Protein AF-A0A7W4VI41-F1 (afdb_monomer_lite)

Radius of gyration: 17.59 Å; chains: 1; bounding box: 55×21×40 Å

pLDDT: mean 90.64, std 11.82, range [42.44, 98.31]

Secondary structure (DSSP, 8-state):
------PPPPHHHHHHHHHHHHTT-HHHHHHHHHHGGGGBTTT-TT-EEEEEEE-TTS-EEEEEEEEET-B-HHHHHHHHHHHHHHHHHHH----

Organism: NCBI:txid420324

Sequence (95 aa):
MARNTTKKPTYRDLERKVMELNGQLAYVYAFASKDIAKASTDHLMASGVLLQLTVLGGREIIKPVVIRDGLSHETIEALKKDLARSFELATHYKP

Structure (mmCIF, N/CA/C/O backbone):
data_AF-A0A7W4VI41-F1
#
_entry.id   AF-A0A7W4VI41-F1
#
loop_
_atom_site.group_PDB
_atom_site.id
_atom_site.type_symbol
_atom_site.label_atom_id
_atom_site.label_alt_id
_atom_site.label_comp_id
_atom_site.label_asym_id
_atom_site.label_entity_id
_atom_site.label_seq_id
_atom_site.pdbx_PDB_ins_code
_atom_site.Cartn_x
_atom_site.Cartn_y
_atom_site.Cartn_z
_atom_site.occupancy
_atom_site.B_iso_or_equiv
_atom_site.auth_seq_id
_atom_site.auth_comp_id
_atom_site.auth_asym_id
_atom_site.auth_atom_id
_atom_site.pdbx_PDB_model_num
ATOM 1 N N . MET A 1 1 ? -34.380 -8.241 28.629 1.00 42.44 1 MET A N 1
ATOM 2 C CA . MET A 1 1 ? -33.446 -7.836 27.554 1.00 42.44 1 MET A CA 1
ATOM 3 C C . MET A 1 1 ? -32.169 -7.311 28.194 1.00 42.44 1 MET A C 1
ATOM 5 O O . MET A 1 1 ? -32.227 -6.308 28.895 1.00 42.44 1 MET A O 1
ATOM 9 N N . ALA A 1 2 ? -31.045 -8.015 28.045 1.00 47.75 2 ALA A N 1
ATOM 10 C CA . ALA A 1 2 ? -29.761 -7.532 28.549 1.00 47.75 2 ALA A CA 1
ATOM 11 C C . ALA A 1 2 ? -29.349 -6.288 27.748 1.00 47.75 2 ALA A C 1
ATOM 13 O O . ALA A 1 2 ? -29.324 -6.325 26.519 1.00 47.75 2 ALA A O 1
ATOM 14 N N . ARG A 1 3 ? -29.068 -5.174 28.435 1.00 51.88 3 ARG A N 1
ATOM 15 C CA . ARG A 1 3 ? -28.498 -3.979 27.804 1.00 51.88 3 ARG A CA 1
ATOM 16 C C . ARG A 1 3 ? -27.129 -4.365 27.255 1.00 51.88 3 ARG A C 1
ATOM 18 O O . ARG A 1 3 ? -26.204 -4.581 28.030 1.00 51.88 3 ARG A O 1
ATOM 25 N N . ASN A 1 4 ? -27.020 -4.476 25.934 1.00 58.53 4 ASN A N 1
ATOM 26 C CA . ASN A 1 4 ? -25.745 -4.620 25.248 1.00 58.53 4 ASN A CA 1
ATOM 27 C C . ASN A 1 4 ? -24.965 -3.316 25.468 1.00 58.53 4 ASN A C 1
ATOM 29 O O . ASN A 1 4 ? -25.184 -2.325 24.773 1.00 58.53 4 ASN A O 1
ATOM 33 N N . THR A 1 5 ? -24.141 -3.264 26.514 1.00 58.91 5 THR A N 1
ATOM 34 C CA . THR A 1 5 ? -23.265 -2.127 26.784 1.00 58.91 5 THR A CA 1
ATOM 35 C C . THR A 1 5 ? -22.134 -2.174 25.767 1.00 58.91 5 THR A C 1
ATOM 37 O O . THR A 1 5 ? -21.057 -2.710 26.016 1.00 58.91 5 THR A O 1
ATOM 40 N N . THR A 1 6 ? -22.382 -1.635 24.573 1.00 71.19 6 THR A N 1
ATOM 41 C CA . THR A 1 6 ? -21.336 -1.440 23.571 1.00 71.19 6 THR A CA 1
ATOM 42 C C . THR A 1 6 ? -20.246 -0.587 24.207 1.00 71.19 6 THR A C 1
ATOM 44 O O . THR A 1 6 ? -20.454 0.604 24.462 1.00 71.19 6 THR A O 1
ATOM 47 N N . LYS A 1 7 ? -19.104 -1.207 24.538 1.00 81.06 7 LYS A N 1
ATOM 48 C CA . LYS A 1 7 ? -17.934 -0.494 25.056 1.00 81.06 7 LYS A CA 1
ATOM 49 C C . LYS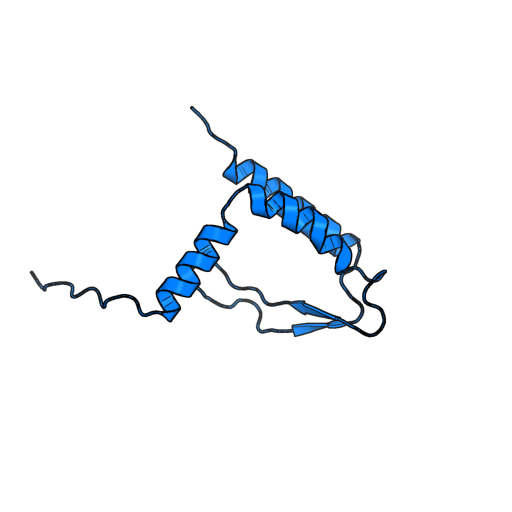 A 1 7 ? -17.634 0.656 24.103 1.00 81.06 7 LYS A C 1
ATOM 51 O O . LYS A 1 7 ? -17.589 0.455 22.888 1.00 81.06 7 LYS A O 1
ATOM 56 N N . LYS A 1 8 ? -17.459 1.860 24.652 1.00 86.44 8 LYS A N 1
ATOM 57 C CA . LYS A 1 8 ? -17.057 3.012 23.844 1.00 86.44 8 LYS A CA 1
ATOM 58 C C . LYS A 1 8 ? -15.735 2.661 23.145 1.00 86.44 8 LYS A C 1
ATOM 60 O O . LYS A 1 8 ? -14.851 2.120 23.814 1.00 86.44 8 LYS A O 1
ATOM 65 N N . PRO A 1 9 ? -15.608 2.916 21.832 1.00 87.06 9 PRO A N 1
ATOM 66 C CA . PRO A 1 9 ? -14.366 2.657 21.119 1.00 87.06 9 PRO A CA 1
ATOM 67 C C . PRO A 1 9 ? -13.226 3.447 21.760 1.00 87.06 9 PRO A C 1
ATOM 69 O O . PRO A 1 9 ? -13.414 4.585 22.198 1.00 87.06 9 PRO A O 1
ATOM 72 N N . THR A 1 10 ? -12.053 2.825 21.840 1.00 92.62 10 THR A N 1
ATOM 73 C CA . THR A 1 10 ? -10.855 3.496 22.345 1.00 92.62 10 THR A CA 1
ATOM 74 C C . THR A 1 10 ? -10.323 4.482 21.308 1.00 92.62 10 THR A C 1
ATOM 76 O O . THR A 1 10 ? -10.680 4.420 20.132 1.00 92.62 10 THR A O 1
ATOM 79 N N . TYR A 1 11 ? -9.419 5.370 21.721 1.00 93.62 11 TYR A N 1
ATOM 80 C CA . TYR A 1 11 ? -8.747 6.282 20.794 1.00 93.62 11 TYR A CA 1
ATOM 81 C C . TYR A 1 11 ? -8.032 5.524 19.660 1.00 93.62 11 TYR A C 1
ATOM 83 O O . TYR A 1 11 ? -8.231 5.835 18.491 1.00 93.62 11 TYR A O 1
ATOM 91 N N . ARG A 1 12 ? -7.334 4.427 19.988 1.00 90.12 12 ARG A N 1
ATOM 92 C CA . ARG A 1 12 ? -6.672 3.555 19.001 1.00 90.12 12 ARG A CA 1
ATOM 93 C C . ARG A 1 12 ? -7.653 2.896 18.028 1.00 90.12 12 ARG A C 1
ATOM 95 O O . ARG A 1 12 ? -7.330 2.715 16.858 1.00 90.12 12 ARG A O 1
ATOM 102 N N . ASP A 1 13 ? -8.854 2.538 18.489 1.00 90.25 13 ASP A N 1
ATOM 103 C CA . ASP A 1 13 ? -9.893 1.997 17.602 1.00 90.25 13 ASP A CA 1
ATOM 104 C C . ASP A 1 13 ? -10.398 3.048 16.614 1.00 90.25 13 ASP A C 1
ATOM 106 O O . ASP A 1 13 ? -10.708 2.715 15.469 1.00 90.25 13 ASP A O 1
ATOM 110 N N . LEU A 1 14 ? -10.501 4.303 17.057 1.00 93.50 14 LEU A N 1
ATOM 111 C CA . LEU A 1 14 ? -10.914 5.419 16.212 1.00 93.50 14 LEU A CA 1
ATOM 112 C C . LEU A 1 14 ? -9.829 5.773 15.194 1.00 93.50 14 LEU A C 1
ATOM 114 O O . LEU A 1 14 ? -10.151 5.909 14.019 1.00 93.50 14 LEU A O 1
ATOM 118 N N . GLU A 1 15 ? -8.560 5.832 15.600 1.00 94.19 15 GLU A N 1
ATOM 119 C CA . GLU A 1 15 ? -7.432 6.051 14.684 1.00 94.19 15 GLU A CA 1
ATOM 120 C C . GLU A 1 15 ? -7.377 4.984 13.587 1.00 94.19 15 GLU A C 1
ATOM 122 O O . GLU A 1 15 ? -7.284 5.320 12.406 1.00 94.19 15 GLU A O 1
ATOM 127 N N . ARG A 1 16 ? -7.530 3.701 13.955 1.00 91.69 16 ARG A N 1
ATOM 128 C CA . ARG A 1 16 ? -7.605 2.607 12.976 1.00 91.69 16 ARG A CA 1
ATOM 129 C C . ARG A 1 16 ? -8.760 2.816 12.002 1.00 91.69 16 ARG A C 1
ATOM 131 O O . ARG A 1 16 ? -8.560 2.696 10.800 1.00 91.69 16 ARG A O 1
ATOM 138 N N . LYS A 1 17 ? -9.956 3.149 12.498 1.00 93.00 17 LYS A N 1
ATOM 139 C CA . LYS A 1 17 ? -11.124 3.390 11.636 1.00 93.00 17 LYS A CA 1
ATOM 140 C C . LYS A 1 17 ? -10.903 4.557 10.681 1.00 93.00 17 LYS A C 1
ATOM 142 O O . LYS A 1 17 ? -11.253 4.447 9.515 1.00 93.00 17 LYS A O 1
ATOM 147 N N . VAL A 1 18 ? -10.326 5.660 11.156 1.00 95.44 18 VAL A N 1
ATOM 148 C CA . VAL A 1 18 ? -10.013 6.818 10.307 1.00 95.44 18 VAL A CA 1
ATOM 149 C C . VAL A 1 18 ? -9.006 6.429 9.226 1.00 95.44 18 VAL A C 1
ATOM 151 O O . VAL A 1 18 ? -9.224 6.740 8.058 1.00 95.44 18 VAL A O 1
ATOM 154 N N . MET A 1 19 ? -7.949 5.695 9.584 1.00 94.69 19 MET A N 1
ATOM 155 C CA . MET A 1 19 ? -6.972 5.171 8.625 1.00 94.69 19 MET A CA 1
ATOM 156 C C . MET A 1 19 ? -7.637 4.267 7.572 1.00 94.69 19 MET A C 1
ATOM 158 O O . MET A 1 19 ? -7.421 4.459 6.378 1.00 94.69 19 MET A O 1
ATOM 162 N N . GLU A 1 20 ? -8.472 3.315 7.998 1.00 93.94 20 GLU A N 1
ATOM 163 C CA . GLU A 1 20 ? -9.196 2.396 7.109 1.00 93.94 20 GLU A CA 1
ATOM 164 C C . GLU A 1 20 ? -10.170 3.128 6.174 1.00 93.94 20 GLU A C 1
ATOM 166 O O . GLU A 1 20 ? -10.271 2.769 5.003 1.00 93.94 20 GLU A O 1
ATOM 171 N N . LEU A 1 21 ? -10.884 4.148 6.664 1.00 94.38 21 LEU A N 1
ATOM 172 C CA . LEU A 1 21 ? -11.806 4.954 5.856 1.00 94.38 21 LEU A CA 1
ATOM 173 C C . LEU A 1 21 ? -11.058 5.809 4.833 1.00 94.38 21 LEU A C 1
ATOM 175 O O . LEU A 1 21 ? -11.430 5.826 3.663 1.00 94.38 21 LEU A O 1
ATOM 179 N N . ASN A 1 22 ? -9.976 6.469 5.248 1.00 94.50 22 ASN A N 1
ATOM 180 C CA . ASN A 1 22 ? -9.145 7.255 4.339 1.00 94.50 22 ASN A CA 1
ATOM 181 C C . ASN A 1 22 ? -8.540 6.378 3.235 1.00 94.50 22 ASN A C 1
ATOM 183 O O . ASN A 1 22 ? -8.523 6.780 2.076 1.00 94.50 22 ASN A O 1
ATOM 187 N N . GLY A 1 23 ? -8.106 5.158 3.570 1.00 93.06 23 GLY A N 1
ATOM 188 C CA . GLY A 1 23 ? -7.569 4.200 2.600 1.00 93.06 23 GLY A CA 1
ATOM 189 C C . GLY A 1 23 ? -8.577 3.703 1.554 1.00 93.06 23 GLY A C 1
ATOM 190 O O . GLY A 1 23 ? -8.165 3.138 0.546 1.00 93.06 23 GLY A O 1
ATOM 191 N N . GLN A 1 24 ? -9.880 3.916 1.767 1.00 92.25 24 GLN A N 1
ATOM 192 C CA . GLN A 1 24 ? -10.947 3.537 0.829 1.00 92.25 24 GLN A CA 1
ATOM 193 C C . GLN A 1 24 ? -11.320 4.656 -0.156 1.00 92.25 24 GLN A C 1
ATOM 195 O O . GLN A 1 24 ? -12.129 4.439 -1.058 1.00 92.25 24 GLN A O 1
ATOM 200 N N . LEU A 1 25 ? -10.764 5.861 -0.005 1.00 93.81 25 LEU A N 1
ATOM 201 C CA . LEU A 1 25 ? -11.090 6.988 -0.876 1.00 93.81 25 LEU A CA 1
ATOM 202 C C . LEU A 1 25 ? -10.487 6.780 -2.270 1.00 93.81 25 LEU A C 1
ATOM 204 O O . LEU A 1 25 ? -9.284 6.576 -2.411 1.00 93.81 25 LEU A O 1
ATOM 208 N N . ALA A 1 26 ? -11.312 6.909 -3.313 1.00 93.19 26 ALA A N 1
ATOM 209 C CA . ALA A 1 26 ? -10.913 6.599 -4.688 1.00 93.19 26 ALA A CA 1
ATOM 210 C C . ALA A 1 26 ? -9.640 7.339 -5.146 1.00 93.19 26 ALA A C 1
ATOM 212 O O . ALA A 1 26 ? -8.784 6.760 -5.812 1.00 93.19 26 ALA A O 1
ATOM 213 N N . TYR A 1 27 ? -9.466 8.605 -4.753 1.00 92.75 27 TYR A N 1
ATOM 214 C CA . TYR A 1 27 ? -8.290 9.386 -5.151 1.00 92.75 27 TYR A CA 1
ATOM 215 C C . TYR A 1 27 ? -6.972 8.806 -4.608 1.00 92.75 27 TYR A C 1
ATOM 217 O O . TYR A 1 27 ? -5.926 8.983 -5.233 1.00 92.75 27 TYR A O 1
ATOM 225 N N . VA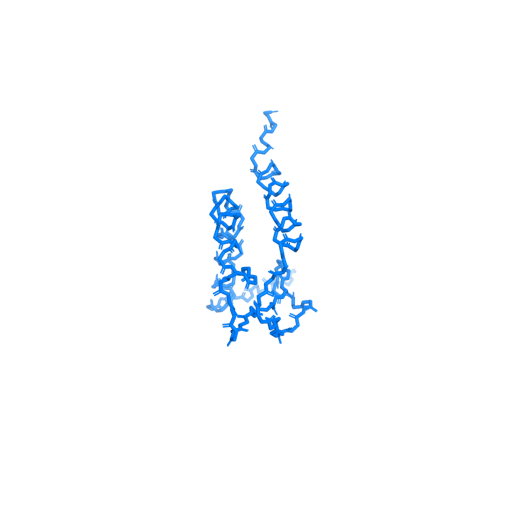L A 1 28 ? -7.002 8.097 -3.472 1.00 95.44 28 VAL A N 1
ATOM 226 C CA . VAL A 1 28 ? -5.804 7.529 -2.836 1.00 95.44 28 VAL A CA 1
ATOM 227 C C . VAL A 1 28 ? -5.160 6.477 -3.734 1.00 95.44 28 VAL A C 1
ATOM 229 O O . VAL A 1 28 ? -3.934 6.420 -3.804 1.00 95.44 28 VAL A O 1
ATOM 232 N N . TYR A 1 29 ? -5.950 5.713 -4.495 1.00 94.56 29 TYR A N 1
ATOM 233 C CA . TYR A 1 29 ? -5.426 4.705 -5.421 1.00 94.56 29 TYR A CA 1
ATOM 234 C C . TYR A 1 29 ? -4.544 5.316 -6.515 1.00 94.56 29 TYR A C 1
ATOM 236 O O . TYR A 1 29 ? -3.490 4.766 -6.836 1.00 94.56 29 TYR A O 1
ATOM 244 N N . ALA A 1 30 ? -4.932 6.475 -7.056 1.00 91.06 30 ALA A N 1
ATOM 245 C CA . ALA A 1 30 ? -4.165 7.160 -8.094 1.00 91.06 30 ALA A CA 1
ATOM 246 C C . ALA A 1 30 ? -2.805 7.648 -7.567 1.00 91.06 30 ALA A C 1
ATOM 248 O O . ALA A 1 30 ? -1.778 7.450 -8.220 1.00 91.06 30 ALA A O 1
ATOM 249 N N . PHE A 1 31 ? -2.777 8.234 -6.365 1.00 94.50 31 PHE A N 1
ATOM 250 C CA . PHE A 1 31 ? -1.523 8.659 -5.735 1.00 94.50 31 PHE A CA 1
ATOM 251 C C . PHE A 1 31 ? -0.642 7.469 -5.358 1.00 94.50 31 PHE A C 1
ATOM 253 O O . PHE A 1 31 ? 0.541 7.470 -5.688 1.00 94.50 31 PHE A O 1
ATOM 260 N N . ALA A 1 32 ? -1.220 6.420 -4.766 1.00 95.81 32 ALA A N 1
ATOM 261 C CA . ALA A 1 32 ? -0.492 5.200 -4.430 1.00 95.81 32 ALA A CA 1
ATOM 262 C C . ALA A 1 32 ? 0.154 4.563 -5.674 1.00 95.81 32 ALA A C 1
ATOM 264 O O . ALA A 1 32 ? 1.328 4.205 -5.642 1.00 95.81 32 ALA A O 1
ATOM 265 N N . SER A 1 33 ? -0.579 4.497 -6.791 1.00 94.94 33 SER A N 1
ATOM 266 C CA . SER A 1 33 ? -0.090 3.951 -8.065 1.00 94.94 33 SER A CA 1
ATOM 267 C C . SER A 1 33 ? 1.079 4.759 -8.645 1.00 94.94 33 SER A C 1
ATOM 269 O O . SER A 1 33 ? 2.019 4.196 -9.211 1.00 94.94 33 SER A O 1
ATOM 271 N N . LYS A 1 34 ? 1.064 6.084 -8.463 1.00 94.88 34 LYS A N 1
ATOM 272 C CA . LYS A 1 34 ? 2.164 6.963 -8.875 1.00 94.88 34 LYS A CA 1
ATOM 273 C C . LYS A 1 34 ? 3.385 6.816 -7.966 1.00 94.88 34 LYS A C 1
ATOM 275 O O . LYS A 1 34 ? 4.506 6.706 -8.457 1.00 94.88 34 LYS A O 1
ATOM 280 N N . ASP A 1 35 ? 3.181 6.850 -6.654 1.00 96.38 35 ASP A N 1
ATOM 281 C CA . ASP A 1 35 ? 4.277 6.936 -5.690 1.00 96.38 35 ASP A CA 1
ATOM 282 C C . ASP A 1 35 ? 4.991 5.603 -5.463 1.00 96.38 35 ASP A C 1
ATOM 284 O O . ASP A 1 35 ? 6.190 5.608 -5.186 1.00 96.38 35 ASP A O 1
ATOM 288 N N . ILE A 1 36 ? 4.313 4.467 -5.659 1.00 96.50 36 ILE A N 1
ATOM 289 C CA . ILE A 1 36 ? 4.914 3.141 -5.464 1.00 96.50 36 ILE A CA 1
ATOM 290 C C . ILE A 1 36 ? 6.119 2.877 -6.380 1.00 96.50 36 ILE A C 1
ATOM 292 O O . ILE A 1 36 ? 7.005 2.107 -6.022 1.00 96.50 36 ILE A O 1
ATOM 296 N N . ALA A 1 37 ? 6.214 3.563 -7.524 1.00 95.12 37 ALA A N 1
ATOM 297 C CA . ALA A 1 37 ? 7.373 3.471 -8.412 1.00 95.12 37 ALA A CA 1
ATOM 298 C C . ALA A 1 37 ? 8.684 3.902 -7.728 1.00 95.12 37 ALA A C 1
ATOM 300 O O . ALA A 1 37 ? 9.741 3.370 -8.045 1.00 95.12 37 ALA A O 1
ATOM 301 N N . LYS A 1 38 ? 8.620 4.804 -6.738 1.00 95.12 38 LYS A N 1
ATOM 302 C CA . LYS A 1 38 ? 9.788 5.253 -5.956 1.00 95.12 38 LYS A CA 1
ATOM 303 C C . LYS A 1 38 ? 10.354 4.161 -5.048 1.00 95.12 38 LYS A C 1
ATOM 305 O O . LYS A 1 38 ? 11.458 4.307 -4.541 1.00 95.12 38 LYS A O 1
ATOM 310 N N . ALA A 1 39 ? 9.591 3.094 -4.824 1.00 96.06 39 ALA A N 1
ATOM 311 C CA . ALA A 1 39 ? 10.004 1.952 -4.026 1.00 96.06 39 ALA A CA 1
ATOM 312 C C . ALA A 1 39 ? 10.737 0.881 -4.858 1.00 96.06 39 ALA A C 1
ATOM 314 O O . ALA A 1 39 ? 10.970 -0.214 -4.348 1.00 96.06 39 ALA A O 1
ATOM 315 N N . SER A 1 40 ? 11.050 1.158 -6.131 1.00 96.25 40 SER A N 1
ATOM 316 C CA . SER A 1 40 ? 11.702 0.203 -7.028 1.00 96.25 40 SER A CA 1
ATOM 317 C C . SER A 1 40 ? 13.174 -0.026 -6.694 1.00 96.25 40 SER A C 1
ATOM 319 O O . SER A 1 40 ? 13.824 0.774 -6.013 1.00 96.25 40 SER A O 1
ATOM 321 N N . THR A 1 41 ? 13.715 -1.094 -7.274 1.00 96.56 41 THR A N 1
ATOM 322 C CA . THR A 1 41 ? 15.152 -1.388 -7.280 1.00 96.56 41 THR A CA 1
ATOM 323 C C . THR A 1 41 ? 16.024 -0.290 -7.887 1.00 96.56 41 THR A C 1
ATOM 325 O O . THR A 1 41 ? 17.207 -0.212 -7.571 1.00 96.56 41 THR A O 1
ATOM 328 N N . ASP A 1 42 ? 15.455 0.595 -8.709 1.00 95.00 42 ASP A N 1
ATOM 329 C CA . ASP A 1 42 ? 16.199 1.692 -9.344 1.00 95.00 42 ASP A CA 1
ATOM 330 C C . ASP A 1 42 ? 16.489 2.845 -8.368 1.00 95.00 42 ASP A C 1
ATOM 332 O O . ASP A 1 42 ? 17.367 3.671 -8.614 1.00 95.00 42 ASP A O 1
ATOM 336 N N . HIS A 1 43 ? 15.733 2.928 -7.268 1.00 92.25 43 HIS A N 1
ATOM 337 C CA . HIS A 1 43 ? 15.761 4.062 -6.341 1.00 92.25 43 HIS A CA 1
ATOM 338 C C . HIS A 1 43 ? 16.207 3.695 -4.922 1.00 92.25 43 HIS A C 1
ATOM 340 O O . HIS A 1 43 ? 16.565 4.589 -4.155 1.00 92.25 43 HIS A O 1
ATOM 346 N N . LEU A 1 44 ? 16.194 2.408 -4.560 1.00 91.62 44 LEU A N 1
ATOM 347 C CA . LEU A 1 44 ? 16.437 1.939 -3.191 1.00 91.62 44 LEU A CA 1
ATOM 348 C C . LEU A 1 44 ? 17.698 1.078 -3.026 1.00 91.62 44 LEU A C 1
ATOM 350 O O . LEU A 1 44 ? 17.766 0.276 -2.094 1.00 91.62 44 LEU A O 1
ATOM 354 N N . MET A 1 45 ? 18.727 1.280 -3.857 1.00 85.62 45 MET A N 1
ATOM 355 C CA . MET A 1 45 ? 20.020 0.604 -3.675 1.00 85.62 45 MET A CA 1
ATOM 356 C C . MET A 1 45 ? 20.580 0.835 -2.260 1.00 85.62 45 MET A C 1
ATOM 358 O O . MET A 1 45 ? 20.677 1.979 -1.811 1.00 85.62 45 MET A O 1
ATOM 362 N N . ALA A 1 46 ? 20.955 -0.248 -1.567 1.00 87.12 46 ALA A N 1
ATOM 363 C CA . ALA A 1 46 ? 21.412 -0.243 -0.169 1.00 87.12 46 ALA A CA 1
ATOM 364 C C . ALA A 1 46 ? 20.358 0.220 0.863 1.00 87.12 46 ALA A C 1
ATOM 366 O O . ALA A 1 46 ? 20.694 0.597 1.989 1.00 87.12 46 ALA A O 1
ATOM 367 N N . SER A 1 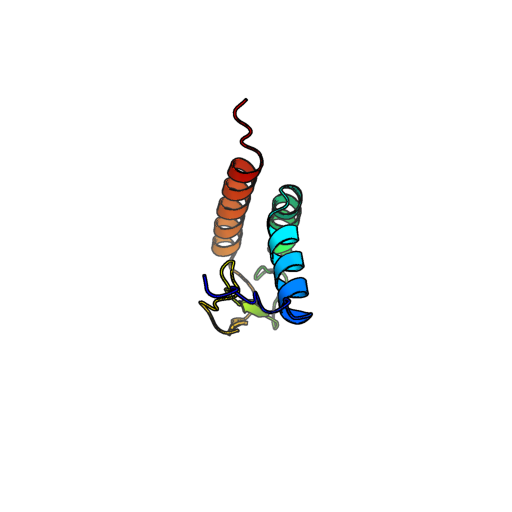47 ? 19.078 0.157 0.497 1.00 93.25 47 SER A N 1
ATOM 368 C CA . SER A 1 47 ? 17.927 0.430 1.359 1.00 93.25 47 SER A CA 1
ATOM 369 C C . SER A 1 47 ? 16.939 -0.749 1.312 1.00 93.25 47 SER A C 1
ATOM 371 O O . SER A 1 47 ? 17.306 -1.885 1.000 1.00 93.25 47 SER A O 1
ATOM 373 N N . GLY A 1 48 ? 15.678 -0.527 1.677 1.00 94.38 48 GLY A N 1
ATOM 374 C CA . GLY A 1 48 ? 14.641 -1.542 1.569 1.00 94.38 48 GLY A CA 1
ATOM 375 C C . GLY A 1 48 ? 13.235 -1.004 1.779 1.00 94.38 48 GLY A C 1
ATOM 376 O O . GLY A 1 48 ? 13.025 0.123 2.224 1.00 94.38 48 GLY A O 1
ATOM 377 N N . VAL A 1 49 ? 12.263 -1.852 1.464 1.00 96.75 49 VAL A N 1
ATOM 378 C CA . VAL A 1 49 ? 10.836 -1.588 1.647 1.00 96.75 49 VAL A CA 1
ATOM 379 C C . VAL A 1 49 ? 10.333 -2.423 2.809 1.00 96.75 49 VAL A C 1
ATOM 381 O O . VAL A 1 49 ? 10.496 -3.643 2.823 1.00 96.75 49 VAL A O 1
ATOM 384 N N . LEU A 1 50 ? 9.708 -1.771 3.787 1.00 97.19 50 LEU A N 1
ATOM 385 C CA . LEU A 1 50 ? 9.006 -2.467 4.856 1.00 97.19 50 LEU A CA 1
ATOM 386 C C . LEU A 1 50 ? 7.633 -2.916 4.339 1.00 97.19 50 LEU A C 1
ATOM 388 O O . LEU A 1 50 ? 6.777 -2.086 4.042 1.00 97.19 50 LEU A O 1
ATOM 392 N N . LEU A 1 51 ? 7.424 -4.226 4.247 1.00 96.25 51 LEU A N 1
ATOM 393 C CA . LEU A 1 51 ? 6.140 -4.833 3.924 1.00 96.25 51 LEU A CA 1
ATOM 394 C C . LEU A 1 51 ? 5.428 -5.242 5.215 1.00 96.25 51 LEU A C 1
ATOM 396 O O . LEU A 1 51 ? 5.924 -6.064 5.985 1.00 96.25 51 LEU A O 1
ATOM 400 N N . GLN A 1 52 ? 4.229 -4.706 5.410 1.00 96.56 52 GLN A N 1
ATOM 401 C CA . GLN A 1 52 ? 3.269 -5.155 6.412 1.00 96.56 52 GLN A CA 1
ATOM 402 C C . GLN A 1 52 ? 1.910 -5.284 5.727 1.00 96.56 52 GLN A C 1
ATOM 404 O O . GLN A 1 52 ? 1.514 -4.398 4.970 1.00 96.56 52 GLN A O 1
ATOM 409 N N . LEU A 1 53 ? 1.200 -6.385 5.980 1.00 96.06 53 LEU A N 1
ATOM 410 C CA . LEU A 1 53 ? -0.118 -6.626 5.393 1.00 96.06 53 LEU A CA 1
ATOM 411 C C . LEU A 1 53 ? -1.150 -6.813 6.498 1.00 96.06 53 LEU A C 1
ATOM 413 O O . LEU A 1 53 ? -1.101 -7.795 7.241 1.00 96.06 53 LEU A O 1
ATOM 417 N N . THR A 1 54 ? -2.105 -5.892 6.553 1.00 95.25 54 THR A N 1
ATOM 418 C CA . THR A 1 54 ? -3.199 -5.874 7.525 1.00 95.25 54 THR A CA 1
ATOM 419 C C . THR A 1 54 ? -4.511 -5.740 6.771 1.00 95.25 54 THR A C 1
ATOM 421 O O . THR A 1 54 ? -4.639 -4.889 5.893 1.00 95.25 54 THR A O 1
ATOM 424 N N . VAL A 1 55 ? -5.490 -6.582 7.097 1.00 94.06 55 VAL A N 1
ATOM 425 C CA . VAL A 1 55 ? -6.834 -6.467 6.515 1.00 94.06 55 VAL A CA 1
ATOM 426 C C . VAL A 1 55 ? -7.677 -5.454 7.278 1.00 94.06 55 VAL A C 1
ATOM 428 O O . VAL A 1 55 ? -7.411 -5.166 8.448 1.00 94.06 55 VAL A O 1
ATOM 431 N N . LEU A 1 56 ? -8.740 -4.966 6.632 1.00 92.25 56 LEU A N 1
ATOM 432 C CA . LEU A 1 56 ? -9.783 -4.186 7.300 1.00 92.25 56 LEU A CA 1
ATOM 433 C C . LEU A 1 56 ? -10.266 -4.918 8.563 1.00 92.25 56 LEU A C 1
ATOM 435 O O . LEU A 1 56 ? -10.490 -6.130 8.547 1.00 92.25 56 LEU A O 1
ATOM 439 N N . GLY A 1 57 ? -10.390 -4.188 9.670 1.00 87.25 57 GLY A N 1
ATOM 440 C CA . GLY A 1 57 ? -10.642 -4.751 10.997 1.00 87.25 57 GLY A CA 1
ATOM 441 C C . GLY A 1 57 ? -9.372 -4.988 11.822 1.00 87.25 57 GLY A C 1
ATOM 442 O O . GLY A 1 57 ? -9.468 -5.346 12.995 1.00 87.25 57 GLY A O 1
ATOM 443 N N . GLY A 1 58 ? -8.187 -4.747 11.252 1.00 87.81 58 GLY A N 1
ATOM 444 C CA . GLY A 1 58 ? -6.915 -4.700 11.976 1.00 87.81 58 GLY A CA 1
ATOM 445 C C . GLY A 1 58 ? -6.226 -6.047 12.195 1.00 87.81 58 GLY A C 1
ATOM 446 O O . GLY A 1 58 ? -5.297 -6.121 12.996 1.00 87.81 58 GLY A O 1
ATOM 447 N N . ARG A 1 59 ? -6.658 -7.116 11.517 1.00 92.12 59 ARG A N 1
ATOM 448 C CA . ARG A 1 59 ? -5.965 -8.410 11.582 1.00 92.12 59 ARG A CA 1
ATOM 449 C C . ARG A 1 59 ? -4.717 -8.376 10.703 1.00 92.12 59 ARG A C 1
ATOM 451 O O . ARG A 1 59 ? -4.807 -8.162 9.496 1.00 92.12 59 ARG A O 1
ATOM 458 N N . GLU A 1 60 ? -3.568 -8.653 11.303 1.00 95.69 60 GLU A N 1
ATOM 459 C CA . GLU A 1 60 ? -2.300 -8.787 10.584 1.00 95.69 60 GLU A CA 1
ATOM 460 C C . GLU A 1 60 ? -2.226 -10.146 9.868 1.00 95.69 60 GLU A C 1
ATOM 462 O O . GLU A 1 60 ? -2.485 -11.193 10.468 1.00 95.69 60 GLU A O 1
ATOM 467 N N . ILE A 1 61 ? -1.882 -10.124 8.580 1.00 96.50 61 ILE A N 1
ATOM 468 C CA . ILE A 1 61 ? -1.581 -11.314 7.769 1.00 96.50 61 ILE A CA 1
ATOM 469 C C . ILE A 1 61 ? -0.069 -11.521 7.702 1.00 96.50 61 ILE A C 1
ATOM 471 O O . ILE A 1 61 ? 0.413 -12.637 7.881 1.00 96.50 61 ILE A O 1
ATOM 475 N N . ILE A 1 62 ? 0.678 -10.443 7.459 1.00 96.25 62 ILE A N 1
ATOM 476 C CA . ILE A 1 62 ? 2.137 -10.463 7.359 1.00 96.25 62 ILE A CA 1
ATOM 477 C C . ILE A 1 62 ? 2.678 -9.507 8.415 1.00 96.25 62 ILE A C 1
ATOM 479 O O . ILE A 1 62 ? 2.416 -8.303 8.356 1.00 96.25 62 ILE A O 1
ATOM 483 N N . LYS A 1 63 ? 3.427 -10.055 9.381 1.00 96.00 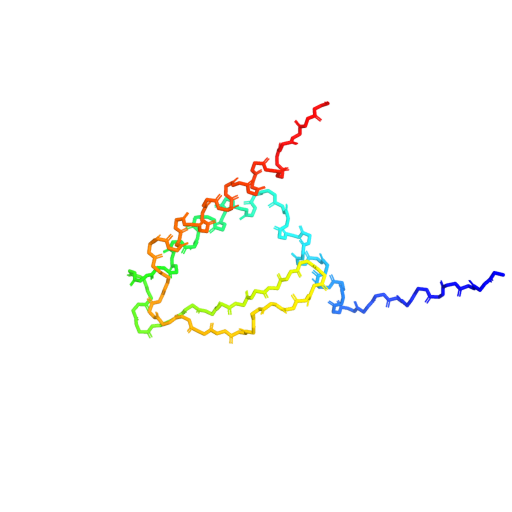63 LYS A N 1
ATOM 484 C CA . LYS A 1 63 ? 4.225 -9.249 10.315 1.00 96.00 63 LYS A CA 1
ATOM 485 C C . LYS A 1 63 ? 5.236 -8.412 9.527 1.00 96.00 63 LYS A C 1
ATOM 487 O O . LYS A 1 63 ? 5.654 -8.872 8.474 1.00 96.00 63 LYS A O 1
ATOM 492 N N . PRO A 1 64 ? 5.680 -7.251 10.026 1.00 97.44 64 PRO A N 1
ATOM 493 C CA . PRO A 1 64 ? 6.643 -6.424 9.305 1.00 97.44 64 PRO A CA 1
ATOM 494 C C . PRO A 1 64 ? 7.901 -7.196 8.860 1.00 97.44 64 PRO A C 1
ATOM 496 O O . PRO A 1 64 ? 8.584 -7.806 9.685 1.00 97.44 64 PRO A O 1
ATOM 499 N N . VAL A 1 65 ? 8.208 -7.151 7.560 1.00 97.56 65 VAL A N 1
ATOM 500 C CA . VAL A 1 65 ? 9.417 -7.719 6.928 1.00 97.56 65 VAL A CA 1
ATOM 501 C C . VAL A 1 65 ? 10.050 -6.676 6.010 1.00 97.56 65 VAL A C 1
ATOM 503 O O . VAL A 1 65 ? 9.347 -5.875 5.403 1.00 97.56 65 VAL A O 1
ATOM 506 N N . VAL A 1 66 ? 11.379 -6.693 5.883 1.00 97.50 66 VAL A N 1
ATOM 507 C CA . VAL A 1 66 ? 12.104 -5.842 4.927 1.00 97.50 66 VAL A CA 1
ATOM 508 C C . VAL A 1 66 ? 12.391 -6.611 3.639 1.00 97.50 66 VAL A C 1
ATOM 510 O O . VAL A 1 66 ? 13.032 -7.662 3.674 1.00 97.50 66 VAL A O 1
ATOM 513 N N . ILE A 1 67 ? 11.980 -6.047 2.506 1.00 96.81 67 ILE A N 1
ATOM 514 C CA . ILE A 1 67 ? 12.440 -6.435 1.170 1.00 96.81 67 ILE A CA 1
ATOM 515 C C . ILE A 1 67 ? 13.639 -5.548 0.835 1.00 96.81 67 ILE A C 1
ATOM 517 O O . ILE A 1 67 ? 13.508 -4.325 0.757 1.00 96.81 67 ILE A O 1
ATOM 521 N N . ARG A 1 68 ? 14.820 -6.154 0.709 1.00 96.94 68 ARG A N 1
ATOM 522 C CA . ARG A 1 68 ? 16.072 -5.427 0.458 1.00 96.94 68 ARG A CA 1
ATOM 523 C C . ARG A 1 68 ? 16.138 -4.908 -0.970 1.00 96.94 68 ARG A C 1
ATOM 525 O O . ARG A 1 68 ? 15.585 -5.527 -1.871 1.00 96.94 68 ARG A O 1
ATOM 532 N N . ASP A 1 69 ? 16.809 -3.774 -1.128 1.00 95.19 69 ASP A N 1
ATOM 533 C CA . ASP A 1 69 ? 17.063 -3.069 -2.387 1.00 95.19 69 ASP A CA 1
ATOM 534 C C . ASP A 1 69 ? 15.819 -2.565 -3.133 1.00 95.19 69 ASP A C 1
ATOM 536 O O . ASP A 1 69 ? 15.964 -1.873 -4.130 1.00 95.19 69 ASP A O 1
ATOM 540 N N . GLY A 1 70 ? 14.606 -2.819 -2.634 1.00 96.38 70 GLY A N 1
ATOM 541 C CA . GLY A 1 70 ? 13.358 -2.319 -3.212 1.00 96.38 70 GLY A CA 1
ATOM 542 C C . GLY A 1 70 ? 12.468 -3.414 -3.797 1.00 96.38 70 GLY A C 1
ATOM 543 O O . GLY A 1 70 ? 12.756 -4.606 -3.716 1.00 96.38 70 GLY A O 1
ATOM 544 N N . LEU A 1 71 ? 11.337 -3.003 -4.368 1.00 97.06 71 LEU A N 1
ATOM 545 C CA . LEU A 1 71 ? 10.419 -3.880 -5.091 1.00 97.06 71 LEU A CA 1
ATOM 546 C C . LEU A 1 71 ? 10.878 -4.051 -6.542 1.00 97.06 71 LEU A C 1
ATOM 548 O O . LEU A 1 71 ? 11.324 -3.095 -7.178 1.00 97.06 71 LEU A O 1
ATOM 552 N N . SER A 1 72 ? 10.698 -5.248 -7.098 1.00 97.06 72 SER A N 1
ATOM 553 C CA . SER A 1 72 ? 10.888 -5.459 -8.535 1.00 97.06 72 SER A CA 1
ATOM 554 C C . SER A 1 72 ? 9.850 -4.680 -9.349 1.00 97.06 72 SER A C 1
ATOM 556 O O . SER A 1 72 ? 8.727 -4.447 -8.886 1.00 97.06 72 SER A O 1
ATOM 558 N N . HIS A 1 73 ? 10.181 -4.337 -10.598 1.00 97.56 73 HIS A N 1
ATOM 559 C CA . HIS A 1 73 ? 9.225 -3.711 -11.523 1.00 97.56 73 HIS A CA 1
ATOM 560 C C . HIS A 1 73 ? 7.970 -4.564 -11.715 1.00 97.56 73 HIS A C 1
ATOM 562 O O . HIS A 1 73 ? 6.867 -4.029 -11.728 1.00 97.56 73 HIS A O 1
ATOM 568 N N . GLU A 1 74 ? 8.114 -5.890 -11.779 1.00 98.06 74 GLU A N 1
ATOM 569 C CA . GLU A 1 74 ? 6.980 -6.819 -11.862 1.00 98.06 74 GLU A CA 1
ATOM 570 C C . GLU A 1 74 ? 6.035 -6.683 -10.660 1.00 98.06 74 GLU A C 1
ATOM 572 O O . GLU A 1 74 ? 4.819 -6.598 -10.835 1.00 98.06 74 GLU A O 1
ATOM 577 N N . THR A 1 75 ? 6.585 -6.598 -9.443 1.00 97.88 75 THR A N 1
ATOM 578 C CA . THR A 1 75 ? 5.788 -6.422 -8.220 1.00 97.88 75 THR A CA 1
ATOM 579 C C . THR A 1 75 ? 5.057 -5.082 -8.233 1.00 97.88 75 THR A C 1
ATOM 581 O O . THR A 1 75 ? 3.879 -5.010 -7.887 1.00 97.88 75 THR A O 1
ATOM 584 N N . ILE A 1 76 ? 5.735 -4.017 -8.665 1.00 98.00 76 ILE A N 1
ATOM 585 C CA . ILE A 1 76 ? 5.139 -2.683 -8.789 1.00 98.00 76 ILE A CA 1
ATOM 586 C C . ILE A 1 76 ? 3.973 -2.703 -9.779 1.00 98.00 76 ILE A C 1
ATOM 588 O O . ILE A 1 76 ? 2.895 -2.203 -9.461 1.00 98.00 76 ILE A O 1
ATOM 592 N N . GLU A 1 77 ? 4.150 -3.311 -10.951 1.00 98.25 77 GLU A N 1
ATOM 593 C CA . GLU A 1 77 ? 3.087 -3.404 -11.953 1.00 98.25 77 GLU A CA 1
ATOM 594 C C . GLU A 1 77 ? 1.922 -4.288 -11.486 1.00 98.25 77 GLU A C 1
ATOM 596 O O . GLU A 1 77 ? 0.763 -3.959 -11.744 1.00 98.25 77 GLU A O 1
ATOM 601 N N . ALA A 1 78 ? 2.186 -5.366 -10.741 1.00 98.31 78 ALA A N 1
ATOM 602 C CA . ALA A 1 78 ? 1.135 -6.166 -10.113 1.00 98.31 78 ALA A CA 1
ATOM 603 C C . ALA A 1 78 ? 0.314 -5.338 -9.107 1.00 98.31 78 ALA A C 1
ATOM 605 O O . ALA A 1 78 ? -0.915 -5.324 -9.175 1.00 98.31 78 ALA A O 1
ATOM 606 N N . LEU A 1 79 ? 0.978 -4.573 -8.235 1.00 97.75 79 LEU A N 1
ATOM 607 C CA . LEU A 1 79 ? 0.303 -3.707 -7.265 1.00 97.75 79 LEU A CA 1
ATOM 608 C C . LEU A 1 79 ? -0.491 -2.588 -7.950 1.00 97.75 79 LEU A C 1
ATOM 610 O O . LEU A 1 79 ? -1.622 -2.309 -7.555 1.00 97.75 79 LEU A O 1
ATOM 614 N N . LYS A 1 80 ? 0.040 -1.986 -9.020 1.00 98.06 80 LYS A N 1
ATOM 615 C CA . LYS A 1 80 ? -0.699 -0.995 -9.818 1.00 98.06 80 LYS A CA 1
ATOM 616 C C . LYS A 1 80 ? -1.968 -1.573 -10.440 1.00 98.06 80 LYS A C 1
ATOM 618 O O . LYS A 1 80 ? -2.986 -0.884 -10.445 1.00 98.06 80 LYS A O 1
ATOM 623 N N . LYS A 1 81 ? -1.943 -2.821 -10.924 1.00 98.19 81 LYS A N 1
ATOM 624 C CA . LYS A 1 81 ? -3.146 -3.499 -11.445 1.00 98.19 81 LYS A CA 1
ATOM 625 C C . LYS A 1 81 ? -4.214 -3.657 -10.365 1.00 98.19 81 LYS A C 1
ATOM 627 O O . LYS A 1 81 ? -5.382 -3.375 -10.621 1.00 98.19 81 LYS A O 1
ATOM 632 N N . ASP A 1 82 ? -3.824 -4.040 -9.152 1.00 97.62 82 ASP A N 1
ATOM 633 C CA . ASP A 1 82 ? -4.762 -4.141 -8.032 1.00 97.62 82 ASP A CA 1
ATOM 634 C C . ASP A 1 82 ? -5.309 -2.778 -7.586 1.00 97.62 82 ASP A C 1
ATOM 636 O O . ASP A 1 82 ? -6.499 -2.665 -7.280 1.00 97.62 82 ASP A O 1
ATOM 640 N N . LEU A 1 83 ? -4.481 -1.729 -7.598 1.00 96.94 83 LEU A N 1
ATOM 641 C CA . LEU A 1 83 ? -4.917 -0.357 -7.321 1.00 96.94 83 LEU A CA 1
ATOM 642 C C . LEU A 1 83 ? -5.898 0.151 -8.388 1.00 96.94 83 LEU A C 1
ATOM 644 O O . LEU A 1 83 ? -6.913 0.748 -8.036 1.00 96.94 83 LEU A O 1
ATOM 648 N N . ALA A 1 84 ? -5.641 -0.128 -9.669 1.00 95.94 84 ALA A N 1
ATOM 649 C CA . ALA A 1 84 ? -6.540 0.222 -10.769 1.00 95.94 84 ALA A CA 1
ATOM 650 C C . ALA A 1 84 ? -7.893 -0.493 -10.638 1.00 95.94 84 ALA A C 1
ATOM 652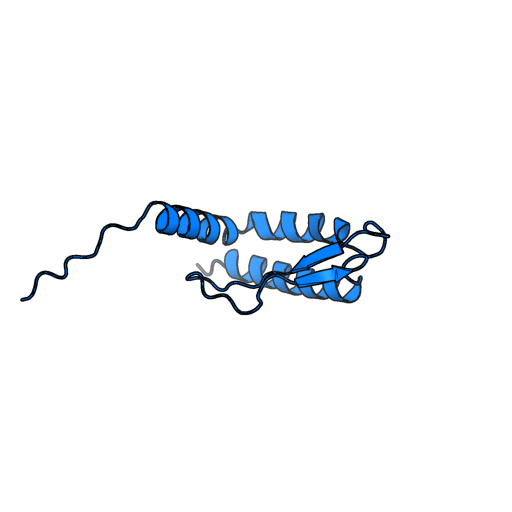 O O . ALA A 1 84 ? -8.936 0.158 -10.630 1.00 95.94 84 ALA A O 1
ATOM 653 N N . ARG A 1 85 ? -7.878 -1.811 -10.406 1.00 96.00 85 ARG A N 1
ATOM 654 C CA . ARG A 1 85 ? -9.090 -2.600 -10.134 1.00 96.00 85 ARG A CA 1
ATOM 655 C C . ARG A 1 85 ? -9.864 -2.067 -8.923 1.00 96.00 85 ARG A C 1
ATOM 657 O O . ARG A 1 85 ? -11.090 -2.040 -8.928 1.00 96.00 85 ARG A O 1
ATOM 664 N N . SER A 1 86 ? -9.164 -1.645 -7.871 1.00 94.81 86 SER A N 1
ATOM 665 C CA . SER A 1 86 ? -9.793 -1.083 -6.666 1.00 94.81 86 SER A CA 1
ATOM 666 C C . SER A 1 86 ? -10.429 0.281 -6.935 1.00 94.81 86 SER A C 1
ATOM 668 O O . SER A 1 86 ? -11.534 0.543 -6.464 1.00 94.81 86 SER A O 1
ATOM 670 N N . PHE A 1 87 ? -9.773 1.124 -7.734 1.00 95.19 87 PHE A N 1
ATOM 671 C CA . PHE A 1 87 ? -10.329 2.395 -8.187 1.00 95.19 87 PHE A CA 1
ATOM 672 C C . PHE A 1 87 ? -11.610 2.195 -8.998 1.00 95.19 87 PHE A C 1
ATOM 674 O O . PHE A 1 87 ? -12.612 2.853 -8.720 1.00 95.19 87 PHE A O 1
ATOM 681 N N . GLU A 1 88 ? -11.606 1.261 -9.951 1.00 93.75 88 GLU A N 1
ATOM 682 C CA . GLU A 1 88 ? -12.798 0.898 -10.723 1.00 93.75 88 GLU A CA 1
ATOM 683 C C . GLU A 1 88 ? -13.939 0.470 -9.797 1.00 93.75 88 GLU A C 1
ATOM 685 O O . GLU A 1 88 ? -15.034 1.010 -9.897 1.00 93.75 88 GLU A O 1
ATOM 690 N N . LEU A 1 89 ? -13.688 -0.423 -8.834 1.00 92.75 89 LEU A N 1
ATOM 691 C CA . LEU A 1 89 ? -14.703 -0.856 -7.864 1.00 92.75 89 LEU A CA 1
ATOM 692 C C . LEU A 1 89 ? -15.246 0.295 -7.006 1.00 92.75 89 LEU A C 1
ATOM 694 O O . LEU A 1 89 ? -16.450 0.362 -6.769 1.00 92.75 89 LEU A O 1
ATOM 698 N N . ALA A 1 90 ? -14.379 1.201 -6.551 1.00 91.12 90 ALA A N 1
ATOM 699 C CA . ALA A 1 90 ? -14.765 2.339 -5.716 1.00 91.12 90 ALA A CA 1
ATOM 700 C C . ALA A 1 90 ? -15.540 3.421 -6.486 1.00 91.12 90 ALA A C 1
ATOM 702 O O . ALA A 1 90 ? -16.283 4.194 -5.885 1.00 91.12 90 ALA A O 1
ATOM 703 N N . THR A 1 91 ? -15.357 3.492 -7.806 1.00 91.69 91 THR A N 1
ATOM 704 C CA . THR A 1 91 ? -15.991 4.494 -8.678 1.00 91.69 91 THR A CA 1
ATOM 705 C C . THR A 1 91 ? -17.119 3.929 -9.530 1.00 91.69 91 THR A C 1
ATOM 707 O O . THR A 1 91 ? -17.837 4.701 -10.166 1.00 91.69 91 THR A O 1
ATOM 710 N N . HIS A 1 92 ? -17.326 2.608 -9.510 1.00 83.81 92 HIS A N 1
ATOM 711 C CA . HIS A 1 92 ? -18.439 1.929 -10.162 1.00 83.81 92 HIS A CA 1
ATOM 712 C C . HIS A 1 92 ? -19.767 2.273 -9.468 1.00 83.81 92 HIS A C 1
ATOM 714 O O . HIS A 1 92 ? -20.373 1.473 -8.757 1.00 83.81 92 HIS A O 1
ATOM 720 N N . TYR A 1 93 ? -20.250 3.489 -9.701 1.00 64.44 93 TYR A N 1
ATOM 721 C CA . TYR A 1 93 ? -21.621 3.872 -9.424 1.00 64.44 93 TYR A CA 1
ATOM 722 C C . TYR A 1 93 ? -22.510 3.260 -10.509 1.00 64.44 93 TYR A C 1
ATOM 724 O O . TYR A 1 93 ? -22.438 3.646 -11.677 1.00 64.44 93 TYR A O 1
ATOM 732 N N . LYS A 1 94 ? -23.328 2.271 -10.138 1.00 54.66 94 LYS A N 1
ATOM 733 C CA . LYS A 1 94 ? -24.493 1.893 -10.941 1.00 54.66 94 LYS A CA 1
ATOM 734 C C . LYS A 1 94 ? -25.667 2.750 -10.447 1.00 54.66 94 LYS A C 1
ATOM 736 O O . LYS A 1 94 ? -25.955 2.653 -9.252 1.00 54.66 94 LYS A O 1
ATOM 741 N N . PRO A 1 95 ? -26.264 3.604 -11.298 1.00 57.38 95 PRO A N 1
ATOM 742 C CA . PRO A 1 95 ? -27.482 4.329 -10.947 1.00 57.38 95 PRO A CA 1
ATOM 743 C C . PRO A 1 95 ? -28.645 3.376 -10.648 1.00 57.38 95 PRO A C 1
ATOM 745 O O . PRO A 1 95 ? -28.627 2.233 -11.167 1.00 57.38 95 PRO A O 1
#

Foldseek 3Di:
DDPPPPPDDDPVRVVLVVVVVVCLDLVVLVVCLVCLVCQELVNQAQHWDWDWDADPVGRTPDDTDTDHSGDYPVVS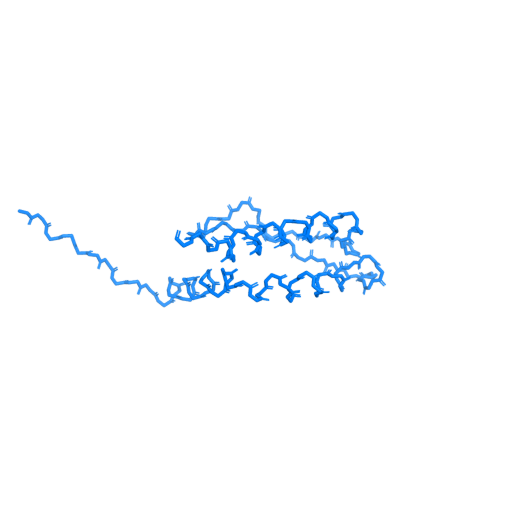VVSNVVSVVSSCVSPPDDD